Protein AF-A0A8S3ZL69-F1 (afdb_monomer_lite)

pLDDT: mean 73.32, std 18.42, range [45.69, 95.31]

InterPro domains:
  IPR001876 Zinc finger, RanBP2-type [PF00641] (9-38)
  IPR001876 Zinc finger, RanBP2-type [PS01358] (13-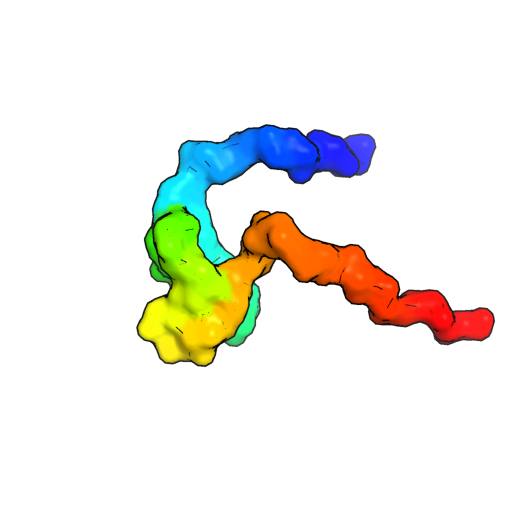32)
  IPR001876 Zinc finger, RanBP2-type [PS50199] (9-38)
  IPR001876 Zinc finger, RanBP2-type [SM00547] (11-35)
  IPR034870 TAF15/EWS/TLS family [PTHR23238] (2-45)
  IPR036443 Zinc finger, RanBP2-type superfamily [SSF90209] (2-39)

Secondary structure (DSSP, 8-state):
-----S----SEEE-TTT--EEETT-SB-TTT-PBPTTSSS---------

Sequence (50 aa):
FGGSGGSGRDGDWTCDDCGNTNFSWRDSCNRCHSSKPGGDGGSGGGGDDE

Foldseek 3Di:
DDPPPDDPPDFWAADPVPRDIGGPPDQADPPPRHGGPPPPDDPPDDDDDD

Structure (mmCIF, N/CA/C/O backbone):
data_AF-A0A8S3ZL69-F1
#
_entry.id   AF-A0A8S3ZL69-F1
#
loop_
_atom_site.group_PDB
_atom_site.id
_atom_site.type_symbol
_atom_site.label_atom_id
_atom_site.label_alt_id
_atom_site.label_comp_id
_atom_site.label_asym_i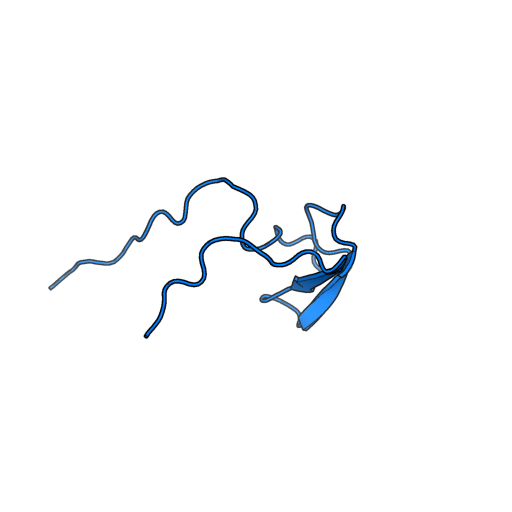d
_atom_site.label_entity_id
_atom_site.label_seq_id
_atom_site.pdbx_PDB_ins_code
_atom_site.Cartn_x
_atom_site.Cartn_y
_atom_site.Cartn_z
_atom_site.occupancy
_atom_site.B_iso_or_equiv
_atom_site.auth_seq_id
_atom_site.auth_comp_id
_atom_site.auth_asym_id
_atom_site.auth_atom_id
_atom_site.pdbx_PDB_model_num
ATOM 1 N N . PHE A 1 1 ? -20.819 11.465 -13.217 1.00 49.59 1 PHE A N 1
ATOM 2 C CA . PHE A 1 1 ? -19.440 11.332 -12.700 1.00 49.59 1 PHE A CA 1
ATOM 3 C C . PHE A 1 1 ? -19.268 9.898 -12.227 1.00 49.59 1 PHE A C 1
ATOM 5 O O . PHE A 1 1 ? -20.202 9.380 -11.636 1.00 49.59 1 PHE A O 1
ATOM 12 N N . GLY A 1 2 ? -18.134 9.256 -12.517 1.00 46.88 2 GLY A N 1
ATOM 13 C CA . GLY A 1 2 ? -17.811 7.930 -11.970 1.00 46.88 2 GLY A CA 1
ATOM 14 C C . GLY A 1 2 ? -17.759 6.796 -12.992 1.00 46.88 2 GLY A C 1
ATOM 15 O O . GLY A 1 2 ? -18.456 5.805 -12.845 1.00 46.88 2 GLY A O 1
ATOM 16 N N . GLY A 1 3 ? -16.927 6.940 -14.022 1.00 45.69 3 GLY A N 1
ATOM 17 C CA . GLY A 1 3 ? -16.476 5.820 -14.848 1.00 45.69 3 GLY A CA 1
ATOM 18 C C . GLY A 1 3 ? -14.981 5.620 -14.643 1.00 45.69 3 GLY A C 1
ATOM 19 O O . GLY A 1 3 ? -14.205 5.882 -15.554 1.00 45.69 3 GLY A O 1
ATOM 20 N N . SER A 1 4 ? -14.560 5.229 -13.440 1.00 54.88 4 SER A N 1
ATOM 21 C CA . SER A 1 4 ? -13.151 4.936 -13.132 1.00 54.88 4 SER A CA 1
ATOM 22 C C . SER A 1 4 ? -12.807 3.509 -13.565 1.00 54.88 4 SER A C 1
ATOM 24 O O . SER A 1 4 ? -12.412 2.670 -12.763 1.00 54.88 4 SER A O 1
ATOM 26 N N . GLY A 1 5 ? -13.026 3.216 -14.845 1.00 52.69 5 GLY A N 1
ATOM 27 C CA . GLY A 1 5 ? -12.604 1.972 -15.471 1.00 52.69 5 GLY A CA 1
ATOM 28 C C . GLY A 1 5 ? -11.129 2.061 -15.833 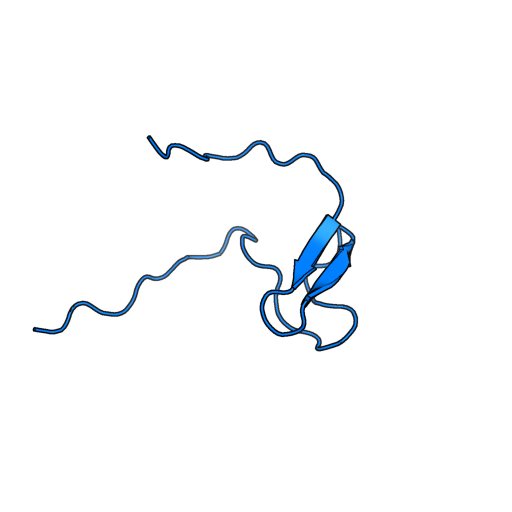1.00 52.69 5 GLY A C 1
ATOM 29 O O . GLY A 1 5 ? -10.777 2.691 -16.823 1.00 52.69 5 GLY A O 1
ATOM 30 N N . GLY A 1 6 ? -10.291 1.440 -15.005 1.00 56.78 6 GLY A N 1
ATOM 31 C CA . GLY A 1 6 ? -8.996 0.874 -15.381 1.00 56.78 6 GLY A CA 1
ATOM 32 C C . GLY A 1 6 ? -8.015 1.799 -16.095 1.00 56.78 6 GLY A C 1
ATOM 33 O O . GLY A 1 6 ? -7.896 1.744 -17.312 1.00 56.78 6 GLY A O 1
ATOM 34 N N . SER A 1 7 ? -7.235 2.580 -15.346 1.00 54.09 7 SER A N 1
ATOM 35 C CA . SER A 1 7 ? -5.938 3.117 -15.803 1.00 54.09 7 SER A CA 1
ATOM 36 C C . SER A 1 7 ? -5.098 3.599 -14.615 1.00 54.09 7 SER A C 1
ATOM 38 O O . SER A 1 7 ? -4.601 4.716 -14.601 1.00 54.09 7 SER A O 1
ATOM 40 N N . GLY A 1 8 ? -4.954 2.766 -13.584 1.00 47.25 8 GLY A N 1
ATOM 41 C CA . GLY A 1 8 ? -3.990 2.997 -12.508 1.00 47.25 8 GLY A CA 1
ATOM 42 C C . GLY A 1 8 ? -2.718 2.210 -12.778 1.00 47.25 8 GLY A C 1
ATOM 43 O O . GLY A 1 8 ? -2.488 1.174 -12.163 1.00 47.25 8 GLY A O 1
ATOM 44 N N . ARG A 1 9 ? -1.906 2.656 -13.738 1.00 58.94 9 ARG A N 1
ATOM 45 C CA . ARG A 1 9 ? -0.517 2.198 -13.836 1.00 58.94 9 ARG A CA 1
ATOM 46 C C . ARG A 1 9 ? 0.333 2.951 -12.815 1.00 58.94 9 ARG A C 1
ATOM 48 O O . ARG A 1 9 ? 1.234 3.666 -13.210 1.00 58.94 9 ARG A O 1
ATOM 55 N N . ASP A 1 10 ? 0.097 2.736 -11.531 1.00 55.06 10 ASP A N 1
ATOM 56 C CA . ASP A 1 10 ? 1.061 3.114 -10.501 1.00 55.06 10 ASP A CA 1
ATOM 57 C C . ASP A 1 10 ? 1.136 1.963 -9.512 1.00 55.06 10 ASP A C 1
ATOM 59 O O . ASP A 1 10 ? 0.342 1.848 -8.594 1.00 55.06 10 ASP A O 1
ATOM 63 N N . GLY A 1 11 ? 1.981 0.993 -9.870 1.00 76.06 11 GLY A N 1
ATOM 64 C CA . GLY A 1 11 ? 3.089 0.491 -9.057 1.00 76.06 11 GLY A CA 1
ATOM 65 C C . GLY A 1 11 ? 2.884 0.015 -7.618 1.00 76.06 11 GLY A C 1
ATOM 66 O O . GLY A 1 11 ? 3.656 -0.844 -7.202 1.00 76.06 11 GLY A O 1
ATOM 67 N N . ASP A 1 12 ? 1.889 0.469 -6.879 1.00 84.69 12 ASP A N 1
ATOM 68 C CA . ASP A 1 12 ? 1.693 0.220 -5.461 1.00 84.69 12 ASP A CA 1
ATOM 69 C C . ASP A 1 12 ? 0.218 0.393 -5.075 1.00 84.69 12 ASP A C 1
ATOM 71 O O . ASP A 1 12 ? -0.588 0.966 -5.800 1.00 84.69 12 ASP A O 1
ATOM 75 N N . TRP A 1 13 ? -0.179 -0.220 -3.965 1.00 88.69 13 TRP A N 1
ATOM 76 C CA . TRP A 1 13 ? -1.550 -0.182 -3.471 1.00 88.69 13 TRP A CA 1
ATOM 77 C C . TRP A 1 13 ? -1.571 -0.070 -1.955 1.00 88.69 13 TRP A C 1
ATOM 79 O O . TRP A 1 13 ? -0.810 -0.737 -1.250 1.00 88.69 13 TRP A O 1
ATOM 89 N N . THR A 1 14 ? -2.475 0.751 -1.439 1.00 91.44 14 THR A N 1
ATOM 90 C CA . THR A 1 14 ? -2.669 0.913 0.002 1.00 91.44 14 THR A CA 1
ATOM 91 C C . THR A 1 14 ? -3.682 -0.109 0.501 1.00 91.44 14 THR A C 1
ATOM 93 O O . THR A 1 14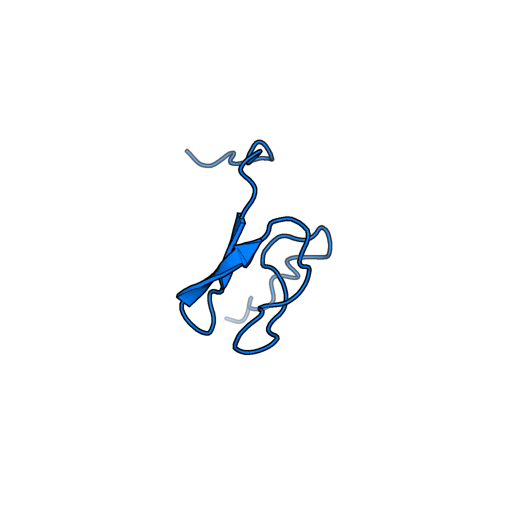 ? -4.750 -0.274 -0.080 1.00 91.44 14 THR A O 1
ATOM 96 N N . CYS A 1 15 ? -3.328 -0.826 1.565 1.00 91.94 15 CYS A N 1
ATOM 97 C CA . CYS A 1 15 ? -4.212 -1.780 2.222 1.00 91.94 15 CYS A CA 1
ATOM 98 C C . CYS A 1 15 ? -5.297 -1.049 3.013 1.00 91.94 15 CYS A C 1
ATOM 100 O O . CYS A 1 15 ? -4.971 -0.225 3.865 1.00 91.94 15 CYS A O 1
ATOM 102 N N . ASP A 1 16 ? -6.557 -1.393 2.757 1.00 88.00 16 ASP A N 1
ATOM 103 C CA . ASP A 1 16 ? -7.718 -0.787 3.416 1.00 88.00 16 ASP A CA 1
ATOM 104 C C . ASP A 1 16 ? -7.827 -1.211 4.893 1.00 88.00 16 ASP A C 1
ATOM 106 O O . ASP A 1 16 ? -8.177 -0.410 5.752 1.00 88.00 16 ASP A O 1
ATOM 110 N N . ASP A 1 17 ? -7.392 -2.433 5.226 1.00 90.81 17 ASP A N 1
ATOM 111 C CA . ASP A 1 17 ? -7.471 -2.964 6.593 1.00 90.81 17 ASP A CA 1
ATOM 112 C C . ASP A 1 17 ? -6.484 -2.319 7.574 1.00 90.81 17 ASP A C 1
ATOM 114 O O . ASP A 1 17 ? -6.767 -2.198 8.764 1.00 90.81 17 ASP A O 1
ATOM 118 N N . CYS A 1 18 ? -5.276 -1.971 7.113 1.00 94.19 18 CYS A N 1
ATOM 119 C CA . CYS A 1 18 ? -4.198 -1.511 8.001 1.00 94.19 18 CYS A CA 1
ATOM 120 C C . CYS A 1 18 ? -3.468 -0.244 7.538 1.00 94.19 18 CYS A C 1
ATOM 122 O O . CYS A 1 18 ? -2.513 0.183 8.194 1.00 94.19 18 CYS A O 1
ATOM 124 N N . GLY A 1 19 ? -3.863 0.334 6.401 1.00 92.50 19 GLY A N 1
ATOM 125 C CA . GLY A 1 19 ? -3.279 1.553 5.837 1.00 92.50 19 GLY A CA 1
ATOM 126 C C . GLY A 1 19 ? -1.859 1.396 5.283 1.00 92.50 19 GLY A C 1
ATOM 127 O O . GLY A 1 19 ? -1.187 2.391 5.028 1.00 92.50 19 GLY A O 1
ATOM 128 N N . ASN A 1 20 ? -1.351 0.170 5.128 1.00 94.69 20 ASN A N 1
ATOM 129 C CA . ASN A 1 20 ? 0.011 -0.064 4.649 1.00 94.69 20 ASN A CA 1
ATOM 130 C C . ASN A 1 20 ? 0.106 0.003 3.119 1.00 94.69 20 ASN A C 1
ATOM 132 O O . ASN A 1 20 ? -0.651 -0.684 2.436 1.00 94.69 20 ASN A O 1
ATOM 136 N N . THR A 1 21 ? 1.083 0.736 2.587 1.00 93.12 21 THR A N 1
ATOM 137 C CA . THR A 1 21 ? 1.394 0.765 1.149 1.00 93.12 21 THR A CA 1
ATOM 138 C C . THR A 1 21 ? 2.213 -0.464 0.744 1.00 93.12 21 THR A C 1
ATOM 140 O O . THR A 1 21 ? 3.276 -0.744 1.297 1.00 93.12 21 THR A O 1
ATOM 143 N N . ASN A 1 22 ? 1.709 -1.220 -0.227 1.00 92.00 22 ASN A N 1
ATOM 144 C CA . ASN A 1 22 ? 2.287 -2.459 -0.740 1.00 92.00 22 ASN A CA 1
ATOM 145 C C . ASN A 1 22 ? 2.694 -2.291 -2.205 1.00 92.00 22 ASN A C 1
ATOM 147 O O . ASN A 1 22 ? 2.095 -1.510 -2.929 1.00 92.00 22 ASN A O 1
ATOM 151 N N . PHE A 1 23 ? 3.667 -3.071 -2.677 1.00 90.81 23 PHE A N 1
ATOM 152 C CA . PHE A 1 23 ? 4.061 -3.059 -4.089 1.00 90.81 23 PHE A CA 1
ATOM 153 C C . PHE A 1 23 ? 2.975 -3.659 -5.003 1.00 90.81 23 PHE A C 1
ATOM 155 O O . PHE A 1 23 ? 2.271 -4.588 -4.624 1.00 90.81 23 PHE A O 1
ATOM 162 N N . SER A 1 24 ? 2.879 -3.184 -6.242 1.00 85.69 24 SER A N 1
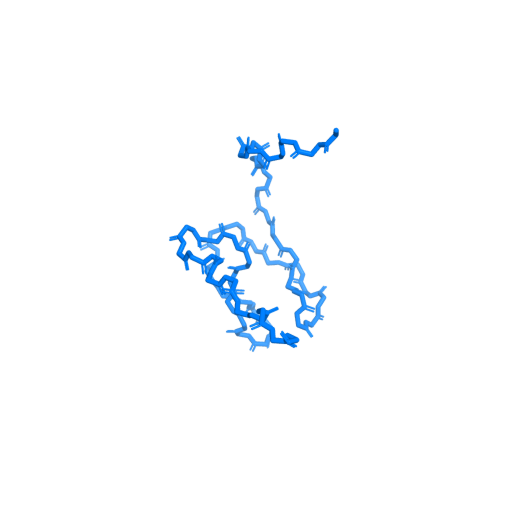ATOM 163 C CA . SER A 1 24 ? 1.857 -3.547 -7.246 1.00 85.69 24 SER A CA 1
ATOM 164 C C . SER A 1 24 ? 1.797 -5.031 -7.540 1.00 85.69 24 SER A C 1
ATOM 166 O O . SER A 1 24 ? 0.701 -5.536 -7.763 1.00 85.69 24 SER A O 1
ATOM 168 N N . TRP A 1 25 ? 2.953 -5.697 -7.534 1.00 85.25 25 TRP A N 1
ATOM 169 C CA . TRP A 1 25 ? 3.102 -7.130 -7.779 1.00 85.25 25 TRP A CA 1
ATOM 170 C C . TRP A 1 25 ? 2.696 -7.996 -6.584 1.00 85.25 25 TRP A C 1
ATOM 172 O O . TRP A 1 25 ? 2.680 -9.215 -6.694 1.00 85.25 25 TRP A O 1
ATOM 182 N N . ARG A 1 26 ? 2.419 -7.394 -5.421 1.00 86.75 26 ARG A N 1
ATOM 183 C CA . ARG A 1 26 ? 1.918 -8.119 -4.255 1.00 86.75 26 ARG A CA 1
ATOM 184 C C . ARG A 1 26 ? 0.410 -8.267 -4.369 1.00 86.75 26 ARG A C 1
ATOM 186 O O . ARG A 1 26 ? -0.294 -7.261 -4.378 1.00 86.75 26 ARG A O 1
ATOM 193 N N . ASP A 1 27 ? -0.063 -9.503 -4.319 1.00 88.00 27 ASP A N 1
ATOM 194 C CA . ASP A 1 27 ? -1.491 -9.817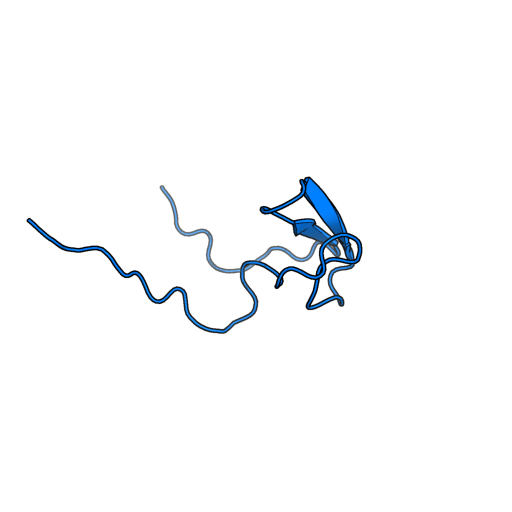 -4.180 1.00 88.00 27 ASP A CA 1
ATOM 195 C C . ASP A 1 27 ? -1.979 -9.724 -2.726 1.00 88.00 27 ASP A C 1
ATOM 197 O O . ASP A 1 27 ? -3.180 -9.760 -2.454 1.00 88.00 27 ASP A O 1
ATOM 201 N N . SER A 1 28 ? -1.050 -9.600 -1.772 1.00 91.88 28 SER A N 1
ATOM 202 C CA . SER A 1 28 ? -1.353 -9.555 -0.339 1.00 91.88 28 SER A CA 1
ATOM 203 C C . SER A 1 28 ? -0.496 -8.539 0.408 1.00 91.88 28 SER A C 1
ATOM 205 O O . SER A 1 28 ? 0.670 -8.299 0.071 1.00 91.88 28 SER A O 1
ATOM 207 N N . CYS A 1 29 ? -1.069 -7.946 1.453 1.00 94.25 29 CYS A N 1
ATOM 208 C CA . CYS A 1 29 ? -0.418 -6.926 2.251 1.00 94.25 29 CYS A CA 1
ATOM 209 C C . CYS A 1 29 ? 0.824 -7.494 2.952 1.00 94.25 29 CYS A C 1
ATOM 211 O O . CYS A 1 29 ? 0.793 -8.577 3.531 1.00 94.25 29 CYS A O 1
ATOM 213 N N . ASN A 1 30 ? 1.933 -6.753 2.947 1.00 94.94 30 ASN A N 1
ATOM 214 C CA . ASN A 1 30 ? 3.167 -7.180 3.608 1.00 94.94 30 ASN A CA 1
ATOM 215 C C . ASN A 1 30 ? 3.115 -7.093 5.147 1.00 94.94 30 ASN A C 1
ATOM 217 O O . ASN A 1 30 ? 4.022 -7.607 5.796 1.00 94.94 30 ASN A O 1
ATOM 221 N N . ARG A 1 31 ? 2.091 -6.430 5.704 1.00 94.88 31 ARG A N 1
ATOM 222 C CA . ARG A 1 31 ? 1.926 -6.187 7.141 1.00 94.88 31 ARG A CA 1
ATOM 223 C C . ARG A 1 31 ? 0.857 -7.086 7.751 1.00 94.88 31 ARG A C 1
ATOM 225 O O . ARG A 1 31 ? 1.148 -7.805 8.695 1.00 94.88 31 ARG A O 1
ATOM 232 N N . CYS A 1 32 ? -0.372 -7.015 7.242 1.00 95.31 32 CYS A N 1
ATOM 233 C CA . CYS A 1 32 ? -1.509 -7.768 7.782 1.00 95.31 32 CYS A CA 1
ATOM 234 C C . CYS A 1 32 ? -1.906 -8.979 6.928 1.00 95.31 32 CYS A C 1
ATOM 236 O O . CYS A 1 32 ? -2.807 -9.711 7.315 1.00 95.31 32 CYS A O 1
ATOM 238 N N . HIS A 1 33 ? -1.265 -9.180 5.770 1.00 93.50 33 HIS A N 1
ATOM 239 C CA . HIS A 1 33 ? -1.582 -10.255 4.821 1.00 93.50 33 HIS A CA 1
ATOM 240 C C . HIS A 1 33 ? -2.990 -10.215 4.205 1.00 93.50 33 HIS A C 1
ATOM 242 O O . HIS A 1 33 ? -3.397 -11.188 3.579 1.00 93.50 33 HIS A O 1
ATOM 248 N N . SER A 1 34 ? -3.699 -9.083 4.298 1.00 91.38 34 SER A N 1
ATOM 249 C CA . SER A 1 34 ? -4.983 -8.890 3.611 1.00 91.38 34 SER A CA 1
ATOM 250 C C . SER A 1 34 ? -4.838 -8.840 2.085 1.00 91.38 34 SER A C 1
ATOM 252 O O . SER A 1 34 ? -3.775 -8.485 1.569 1.00 91.38 34 SER A O 1
ATOM 254 N N . SER A 1 35 ? -5.897 -9.195 1.363 1.00 88.81 35 SER A N 1
ATOM 255 C CA . SER A 1 35 ? -5.937 -9.274 -0.100 1.00 88.81 35 SER A CA 1
ATOM 256 C C . SER A 1 35 ? -5.919 -7.895 -0.766 1.00 88.81 35 SER A C 1
ATOM 258 O O . SER A 1 35 ? -6.467 -6.924 -0.246 1.00 88.81 35 SER A O 1
ATOM 260 N N . LYS A 1 36 ? -5.301 -7.803 -1.949 1.00 85.31 36 LYS A N 1
ATOM 261 C CA . LYS A 1 36 ? -5.270 -6.569 -2.739 1.00 85.31 36 LYS A CA 1
ATOM 262 C C . LYS A 1 36 ? -6.685 -6.166 -3.198 1.00 85.31 36 LYS A C 1
ATOM 264 O O . LYS A 1 36 ? -7.328 -6.946 -3.904 1.00 85.31 36 LYS A O 1
ATOM 269 N N . PRO A 1 37 ? -7.157 -4.945 -2.887 1.00 75.50 37 PRO A N 1
ATOM 270 C CA . PRO A 1 37 ? -8.440 -4.462 -3.376 1.00 75.50 37 PRO A CA 1
ATOM 271 C C . PRO A 1 37 ? -8.345 -4.204 -4.887 1.00 75.50 37 PRO A C 1
ATOM 273 O O . PRO A 1 37 ? -7.483 -3.456 -5.347 1.00 75.50 37 PRO A O 1
ATOM 276 N N . GLY A 1 38 ? -9.213 -4.848 -5.670 1.00 68.19 38 GLY A N 1
ATOM 277 C CA . GLY A 1 38 ? -9.293 -4.641 -7.120 1.00 68.19 38 GLY A CA 1
ATOM 278 C C . GLY A 1 38 ? -8.419 -5.556 -7.984 1.00 68.19 38 GLY A C 1
ATOM 279 O O . GLY A 1 38 ? -8.226 -5.246 -9.155 1.00 68.19 38 GLY A O 1
ATOM 280 N N . GLY A 1 39 ? -7.908 -6.671 -7.448 1.00 56.84 39 GLY A N 1
ATOM 281 C CA . GLY A 1 39 ? -7.498 -7.797 -8.293 1.00 56.84 39 GLY A CA 1
ATOM 282 C C . GLY A 1 39 ? -8.746 -8.448 -8.886 1.00 56.84 39 GLY A C 1
ATOM 283 O O . GLY A 1 39 ? -9.656 -8.803 -8.143 1.00 56.84 39 GLY A O 1
ATOM 284 N N . ASP A 1 40 ? -8.821 -8.523 -10.209 1.00 55.97 40 ASP A N 1
ATOM 285 C CA . ASP A 1 40 ? -9.941 -9.004 -11.017 1.00 55.97 40 ASP A CA 1
ATOM 286 C C . ASP A 1 40 ? -10.543 -10.313 -10.471 1.00 55.97 40 ASP A C 1
ATOM 288 O O . ASP A 1 40 ? -10.081 -11.417 -10.749 1.00 55.97 40 ASP A O 1
ATOM 292 N N . GLY A 1 41 ? -11.575 -10.179 -9.640 1.00 52.00 41 GLY A N 1
ATOM 293 C CA . GLY A 1 41 ? -12.105 -11.288 -8.856 1.00 52.00 41 GLY A CA 1
ATOM 294 C C . GLY A 1 41 ? -13.303 -10.895 -8.004 1.00 52.00 41 GLY A C 1
ATOM 295 O O . GLY A 1 41 ? -13.377 -11.274 -6.845 1.00 52.00 41 GLY A O 1
ATOM 296 N N . GLY A 1 42 ? -14.231 -10.131 -8.587 1.00 49.62 42 GLY A N 1
ATOM 297 C CA . GLY A 1 42 ? -15.602 -10.016 -8.094 1.00 49.62 42 GLY A CA 1
ATOM 298 C C . GLY A 1 42 ? -15.789 -9.140 -6.858 1.00 49.62 42 GLY A C 1
ATOM 299 O O . GLY A 1 42 ? -15.817 -9.619 -5.729 1.00 49.62 42 GLY A O 1
ATOM 300 N N . SER A 1 43 ? -16.120 -7.872 -7.090 1.00 54.66 43 SER A N 1
ATOM 301 C CA . SER A 1 43 ? -17.079 -7.181 -6.229 1.00 54.66 43 SER A CA 1
ATOM 302 C C . SER A 1 43 ? -18.430 -7.894 -6.364 1.00 54.66 43 SER A C 1
ATOM 304 O O . SER A 1 43 ? -19.281 -7.501 -7.158 1.00 54.66 43 SER A O 1
ATOM 306 N N . GLY A 1 44 ? -18.606 -8.995 -5.637 1.00 49.59 44 GLY A N 1
ATOM 307 C CA . GLY A 1 44 ? -19.926 -9.514 -5.318 1.00 49.59 44 GLY A CA 1
ATOM 308 C C . GLY A 1 44 ? -20.546 -8.567 -4.304 1.00 49.59 44 GLY A C 1
ATOM 309 O O . GLY A 1 44 ? -20.301 -8.703 -3.110 1.00 49.59 44 GLY A O 1
ATOM 310 N N . GLY A 1 45 ? -21.276 -7.563 -4.793 1.00 56.31 45 GLY A N 1
ATOM 311 C CA . GLY A 1 45 ? -22.158 -6.764 -3.955 1.00 56.31 45 GLY A CA 1
ATOM 312 C C . GLY A 1 45 ? -23.154 -7.690 -3.265 1.00 56.31 45 GLY A C 1
ATOM 313 O O . GLY A 1 45 ? -23.847 -8.456 -3.928 1.00 56.31 45 GLY A O 1
ATOM 314 N N . GLY A 1 46 ? -23.177 -7.647 -1.940 1.00 57.88 46 GLY A N 1
ATOM 315 C CA . GLY A 1 46 ? -24.203 -8.273 -1.122 1.00 57.88 46 GLY A CA 1
ATOM 316 C C . GLY A 1 46 ? -24.747 -7.224 -0.168 1.00 57.88 46 GLY A C 1
ATOM 317 O O . GLY A 1 46 ? -23.973 -6.659 0.605 1.00 57.88 46 GLY A O 1
ATOM 318 N N . GLY A 1 47 ? -26.048 -6.956 -0.269 1.00 51.62 47 GLY A N 1
ATOM 319 C CA . GLY A 1 47 ? -26.789 -6.126 0.676 1.00 51.62 47 GLY A CA 1
ATOM 320 C C . GLY A 1 47 ? -27.924 -5.334 0.033 1.00 51.62 47 GLY A C 1
ATOM 321 O O . GLY A 1 47 ? -27.939 -4.111 0.149 1.00 51.62 47 GLY A O 1
ATOM 322 N N . ASP A 1 48 ? -28.828 -6.000 -0.687 1.00 64.81 48 ASP A N 1
ATOM 323 C CA . ASP A 1 48 ? -30.214 -5.551 -0.799 1.00 64.81 48 ASP A CA 1
ATOM 324 C C . ASP A 1 48 ? -31.056 -6.329 0.225 1.00 64.81 48 ASP A C 1
ATOM 326 O O . ASP A 1 48 ? -31.306 -7.519 0.055 1.00 64.81 48 ASP A O 1
ATOM 330 N N . ASP A 1 49 ? -31.463 -5.669 1.309 1.00 50.91 49 ASP A N 1
ATOM 331 C CA . ASP A 1 49 ? -32.529 -6.143 2.193 1.00 50.91 49 ASP A CA 1
ATOM 332 C C . ASP A 1 49 ? -33.270 -4.954 2.832 1.00 50.91 49 ASP A C 1
ATOM 334 O O . ASP A 1 49 ? -32.867 -4.419 3.861 1.00 50.91 49 ASP A O 1
ATOM 338 N N . GLU A 1 50 ? -34.366 -4.539 2.185 1.00 55.41 50 GLU A N 1
ATOM 339 C CA . GLU A 1 50 ? -35.546 -3.932 2.826 1.00 55.41 50 GLU A CA 1
ATOM 340 C C . GLU A 1 50 ? -36.792 -4.717 2.389 1.00 55.41 50 GLU A C 1
ATOM 342 O O . GLU A 1 50 ? -36.974 -4.899 1.159 1.00 55.41 50 GLU A O 1
#

Organism: NCBI:txid100452

Radius of gyration: 13.23 Å; chains: 1; bounding box: 40×23×24 Å